Protein AF-A0A7K3XDW8-F1 (afdb_monomer_lite)

pLDDT: mean 86.72, std 11.9, range [42.72, 97.38]

Structure (mmCIF, N/CA/C/O backbone):
data_AF-A0A7K3XDW8-F1
#
_entry.id   AF-A0A7K3XDW8-F1
#
loop_
_atom_site.group_PDB
_atom_site.id
_atom_site.type_symbol
_atom_site.label_atom_id
_atom_site.label_alt_id
_atom_site.label_comp_id
_atom_site.label_asym_id
_atom_site.label_entity_id
_atom_site.label_seq_id
_atom_site.pdbx_PDB_ins_code
_atom_site.Cartn_x
_atom_site.Cartn_y
_atom_site.Cartn_z
_atom_site.occupancy
_atom_site.B_iso_or_equiv
_atom_site.auth_seq_id
_atom_site.auth_comp_id
_atom_site.auth_asym_id
_atom_site.auth_atom_id
_atom_site.pdbx_PDB_model_num
ATOM 1 N N . MET A 1 1 ? 7.361 -17.294 2.757 1.00 43.75 1 MET A N 1
ATOM 2 C CA . MET A 1 1 ? 8.117 -16.119 2.275 1.00 43.75 1 MET A CA 1
ATOM 3 C C . MET A 1 1 ? 7.120 -15.188 1.611 1.00 43.75 1 MET A C 1
ATOM 5 O O . MET A 1 1 ? 6.516 -15.589 0.624 1.00 43.75 1 MET A O 1
ATOM 9 N N . ASN A 1 2 ? 6.869 -14.013 2.189 1.00 75.44 2 ASN A N 1
ATOM 10 C CA . ASN A 1 2 ? 5.920 -13.054 1.621 1.00 75.44 2 ASN A CA 1
ATOM 11 C C . ASN A 1 2 ? 6.609 -12.290 0.491 1.00 75.44 2 ASN A C 1
ATOM 13 O O . ASN A 1 2 ? 7.674 -11.719 0.715 1.00 75.44 2 ASN A O 1
ATOM 17 N N . LEU A 1 3 ? 6.008 -12.273 -0.701 1.00 82.50 3 LEU A N 1
ATOM 18 C CA . LEU A 1 3 ? 6.489 -11.458 -1.816 1.00 82.50 3 LEU A CA 1
ATOM 19 C C . LEU A 1 3 ? 6.444 -9.976 -1.426 1.00 82.50 3 LEU A C 1
ATOM 21 O O . LEU A 1 3 ? 5.429 -9.472 -0.934 1.00 82.50 3 LEU A O 1
ATOM 25 N N . SER A 1 4 ? 7.536 -9.264 -1.672 1.00 88.94 4 SER A N 1
ATOM 26 C CA . SER A 1 4 ? 7.607 -7.818 -1.503 1.00 88.94 4 SER A CA 1
ATOM 27 C C . SER A 1 4 ? 6.721 -7.100 -2.527 1.00 88.94 4 SER A C 1
ATOM 29 O O . SER A 1 4 ? 6.440 -7.605 -3.616 1.00 88.94 4 SER A O 1
ATOM 31 N N . SER A 1 5 ? 6.321 -5.859 -2.232 1.00 89.69 5 SER A N 1
ATOM 32 C CA . SER A 1 5 ? 5.581 -5.021 -3.189 1.00 89.69 5 SER A CA 1
ATOM 33 C C . SER A 1 5 ? 6.314 -4.851 -4.525 1.00 89.69 5 SER A C 1
ATOM 35 O O . SER A 1 5 ? 5.664 -4.679 -5.552 1.00 89.69 5 SER A O 1
ATOM 37 N N . LYS A 1 6 ? 7.653 -4.924 -4.530 1.00 91.75 6 LYS A N 1
ATOM 38 C CA . LYS A 1 6 ? 8.459 -4.872 -5.756 1.00 91.75 6 LYS A CA 1
ATOM 39 C C . LYS A 1 6 ? 8.311 -6.149 -6.580 1.00 91.75 6 LYS A C 1
ATOM 41 O O . LYS A 1 6 ? 8.062 -6.055 -7.775 1.00 91.75 6 LYS A O 1
ATOM 46 N N . GLU A 1 7 ? 8.404 -7.316 -5.950 1.00 93.81 7 GLU A N 1
ATOM 47 C CA . GLU A 1 7 ? 8.236 -8.607 -6.633 1.00 93.81 7 GLU A CA 1
ATOM 48 C C . GLU A 1 7 ? 6.817 -8.766 -7.182 1.00 93.81 7 GLU A C 1
ATOM 50 O O . GLU A 1 7 ? 6.642 -9.159 -8.330 1.00 93.81 7 GLU A O 1
ATOM 55 N N . ILE A 1 8 ? 5.800 -8.365 -6.413 1.00 92.19 8 ILE A N 1
ATOM 56 C CA . ILE A 1 8 ? 4.405 -8.377 -6.874 1.00 92.19 8 ILE A CA 1
ATOM 57 C C . ILE A 1 8 ? 4.216 -7.431 -8.067 1.00 92.19 8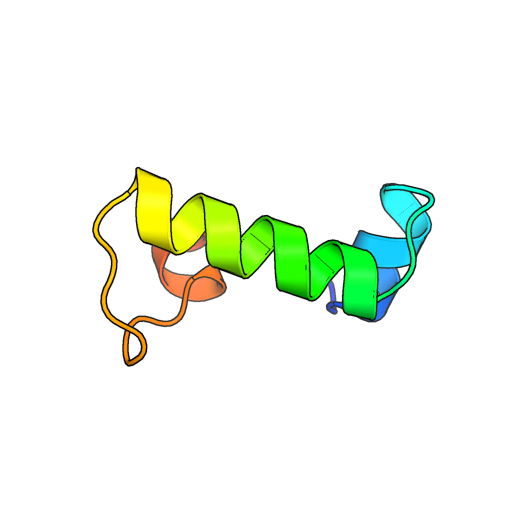 ILE A C 1
ATOM 59 O O . ILE A 1 8 ? 3.570 -7.796 -9.044 1.00 92.19 8 ILE A O 1
ATOM 63 N N . ALA A 1 9 ? 4.775 -6.219 -8.008 1.00 94.81 9 ALA A N 1
ATOM 64 C CA . ALA A 1 9 ? 4.672 -5.255 -9.101 1.00 94.81 9 ALA A CA 1
ATOM 65 C C . ALA A 1 9 ? 5.331 -5.780 -10.391 1.00 94.81 9 ALA A C 1
ATOM 67 O O . ALA A 1 9 ? 4.735 -5.670 -11.462 1.00 94.81 9 ALA A O 1
ATOM 68 N N . LEU A 1 10 ? 6.505 -6.415 -10.272 1.00 95.19 10 LEU A N 1
ATOM 69 C CA . LEU A 1 10 ? 7.205 -7.059 -11.389 1.00 95.19 10 LEU A CA 1
ATOM 70 C C . LEU A 1 10 ? 6.380 -8.196 -12.004 1.00 95.19 10 LEU A C 1
ATOM 72 O O . LEU A 1 10 ? 6.211 -8.225 -13.219 1.00 95.19 10 LEU A O 1
ATOM 76 N N . LEU A 1 11 ? 5.821 -9.088 -11.180 1.00 94.44 11 LEU A N 1
ATOM 77 C CA . LEU A 1 11 ? 4.983 -10.201 -11.646 1.00 94.44 11 LEU A CA 1
ATOM 78 C C . LEU A 1 11 ? 3.708 -9.727 -12.356 1.00 94.44 11 LEU A C 1
ATOM 80 O O . LEU A 1 11 ? 3.266 -10.350 -13.315 1.00 94.44 11 LEU A O 1
ATOM 84 N N . LEU A 1 12 ? 3.120 -8.624 -11.891 1.00 93.75 12 LEU A N 1
ATOM 85 C CA . LEU A 1 12 ? 1.912 -8.039 -12.474 1.00 93.75 12 LEU A CA 1
ATOM 86 C C . LEU A 1 12 ? 2.196 -7.114 -13.670 1.00 93.75 12 LEU A C 1
ATOM 88 O O . LEU A 1 12 ? 1.249 -6.616 -14.276 1.00 93.75 12 LEU A O 1
ATOM 92 N N . GLY A 1 13 ? 3.465 -6.841 -13.996 1.00 96.38 13 GLY A N 1
ATOM 93 C CA . GLY A 1 13 ? 3.835 -5.923 -15.077 1.00 96.38 13 GLY A CA 1
ATOM 94 C C . GLY A 1 13 ? 3.398 -4.471 -14.838 1.00 96.38 13 GLY A C 1
ATOM 95 O O . GLY A 1 13 ? 3.139 -3.740 -15.792 1.00 96.38 13 GLY A O 1
ATOM 96 N N . ILE A 1 14 ? 3.286 -4.042 -13.576 1.00 96.69 14 ILE A N 1
ATOM 97 C CA . ILE A 1 14 ? 2.877 -2.680 -13.191 1.00 96.69 14 ILE A CA 1
ATOM 98 C C . ILE A 1 14 ? 3.952 -1.997 -12.347 1.00 96.69 14 ILE A C 1
ATOM 100 O O . ILE A 1 14 ? 4.835 -2.632 -11.778 1.00 96.69 14 ILE A O 1
ATOM 104 N N . SER A 1 15 ? 3.870 -0.673 -12.210 1.00 97.38 15 SER A N 1
ATOM 105 C CA . SER A 1 15 ? 4.724 0.046 -11.262 1.00 97.38 15 SER A CA 1
ATOM 106 C C . SER A 1 15 ? 4.297 -0.219 -9.814 1.00 97.38 15 SER A C 1
ATOM 108 O O . SER A 1 15 ? 3.129 -0.502 -9.537 1.00 97.38 15 SER A O 1
ATOM 110 N N . VAL A 1 16 ? 5.218 -0.046 -8.860 1.00 95.56 16 VAL A N 1
ATOM 111 C CA . VAL A 1 16 ? 4.908 -0.135 -7.418 1.00 95.56 16 VAL A CA 1
ATOM 112 C C . VAL A 1 16 ? 3.793 0.846 -7.032 1.00 95.56 16 VAL A C 1
ATOM 114 O O . VAL A 1 16 ? 2.858 0.470 -6.334 1.00 95.56 16 VAL A O 1
ATOM 117 N N . ARG A 1 1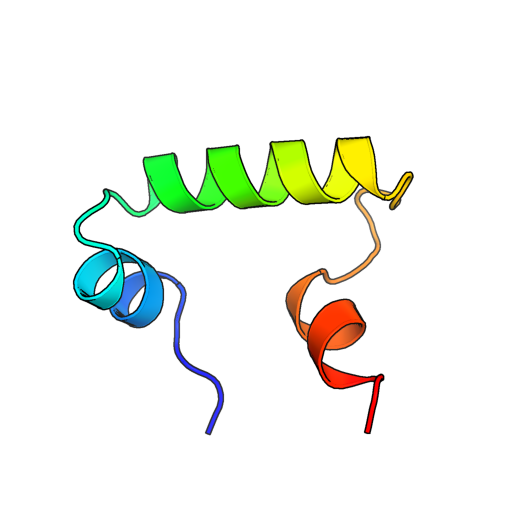7 ? 3.811 2.067 -7.581 1.00 95.94 17 ARG A N 1
ATOM 118 C CA . ARG A 1 17 ? 2.731 3.053 -7.402 1.00 95.94 17 ARG A CA 1
ATOM 119 C C . ARG A 1 17 ? 1.402 2.582 -8.005 1.00 95.94 17 ARG A C 1
ATOM 121 O O . ARG A 1 17 ? 0.331 2.820 -7.452 1.00 95.94 17 ARG A O 1
ATOM 128 N N . GLY A 1 18 ? 1.456 1.876 -9.135 1.00 96.50 18 GLY A N 1
ATOM 129 C CA . GLY A 1 18 ? 0.303 1.187 -9.711 1.00 96.50 18 GLY A CA 1
ATOM 130 C C . GLY A 1 18 ? -0.259 0.131 -8.759 1.00 96.50 18 GLY A C 1
ATOM 131 O O . GLY A 1 18 ? -1.472 0.091 -8.546 1.00 96.50 18 GLY A O 1
ATOM 132 N N . LEU A 1 19 ? 0.603 -0.679 -8.142 1.00 94.81 19 LEU A N 1
ATOM 133 C CA . LEU A 1 19 ? 0.219 -1.675 -7.140 1.00 94.81 19 LEU A CA 1
ATOM 134 C C . LEU A 1 19 ? -0.416 -1.024 -5.900 1.00 94.81 19 LEU A C 1
ATOM 136 O O . LEU A 1 19 ? -1.451 -1.495 -5.432 1.00 94.81 19 LEU A O 1
ATOM 140 N N . GLU A 1 20 ? 0.142 0.078 -5.398 1.00 93.25 20 GLU A N 1
ATOM 141 C CA . GLU A 1 20 ? -0.428 0.855 -4.286 1.00 93.25 20 GLU A CA 1
ATOM 142 C C . GLU A 1 20 ? -1.851 1.332 -4.599 1.00 93.25 20 GLU A C 1
ATOM 144 O O . GLU A 1 20 ? -2.763 1.126 -3.797 1.00 93.25 20 GLU A O 1
ATOM 149 N N . ASN A 1 21 ? -2.076 1.867 -5.802 1.00 94.81 21 ASN A N 1
ATOM 150 C CA . ASN A 1 21 ? -3.407 2.278 -6.249 1.00 94.81 21 ASN A CA 1
ATOM 151 C C . ASN A 1 21 ? -4.390 1.097 -6.312 1.00 94.81 21 ASN A C 1
ATOM 153 O O . ASN A 1 21 ? -5.551 1.241 -5.928 1.00 94.81 21 ASN A O 1
ATOM 157 N N . HIS A 1 22 ? -3.952 -0.078 -6.780 1.00 92.75 22 HIS A N 1
ATOM 158 C CA . HIS A 1 22 ? -4.784 -1.287 -6.772 1.00 92.75 22 HIS A CA 1
ATOM 159 C C . HIS A 1 22 ? -5.133 -1.716 -5.345 1.00 92.75 22 HIS A C 1
ATOM 161 O O . HIS A 1 22 ? -6.297 -1.991 -5.065 1.00 92.75 22 HIS A O 1
ATOM 167 N N . ARG A 1 23 ? -4.158 -1.708 -4.428 1.00 91.19 23 ARG A N 1
ATOM 168 C CA . ARG A 1 23 ? -4.369 -2.028 -3.009 1.00 91.19 23 ARG A CA 1
ATOM 169 C C . ARG A 1 23 ? -5.327 -1.049 -2.338 1.00 91.19 23 ARG A C 1
ATOM 171 O O . ARG A 1 23 ? -6.183 -1.476 -1.572 1.00 91.19 23 ARG A O 1
ATOM 178 N N . TYR A 1 24 ? -5.223 0.243 -2.640 1.00 91.94 24 TYR A N 1
ATOM 179 C CA . TYR A 1 24 ? -6.165 1.252 -2.156 1.00 91.94 24 TYR A CA 1
ATOM 180 C C . TYR A 1 24 ? -7.592 0.981 -2.651 1.00 91.94 24 TYR A C 1
ATOM 182 O O . TYR A 1 24 ? -8.530 0.945 -1.855 1.00 91.94 24 TYR A O 1
ATOM 190 N N . ARG A 1 25 ? -7.767 0.716 -3.954 1.00 92.88 25 ARG A N 1
ATOM 191 C CA . ARG A 1 25 ? -9.086 0.374 -4.514 1.00 92.88 25 ARG A CA 1
ATOM 192 C C . ARG A 1 25 ? -9.648 -0.911 -3.917 1.00 92.88 25 ARG A C 1
ATOM 194 O O . ARG A 1 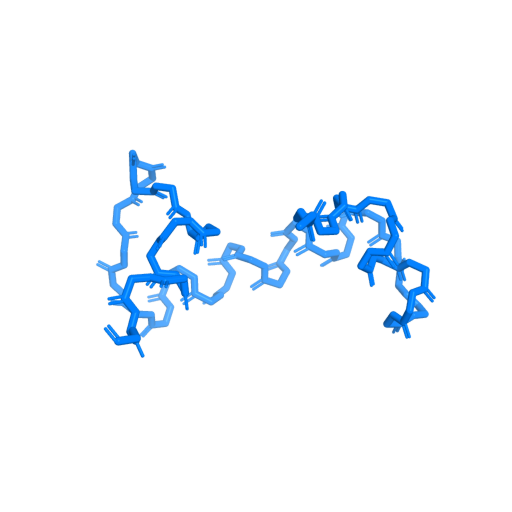25 ? -10.843 -0.966 -3.641 1.00 92.88 25 ARG A O 1
ATOM 201 N N . LEU A 1 26 ? -8.800 -1.917 -3.705 1.00 91.44 26 LEU A N 1
ATOM 202 C CA . LEU A 1 26 ? -9.193 -3.175 -3.080 1.00 91.44 26 LEU A CA 1
ATOM 203 C C . LEU A 1 26 ? -9.685 -2.940 -1.648 1.00 91.44 26 LEU A C 1
ATOM 205 O O . LEU A 1 26 ? -10.794 -3.356 -1.333 1.00 91.44 26 LEU A O 1
ATOM 209 N N . ARG A 1 27 ? -8.935 -2.184 -0.830 1.00 90.62 27 ARG A N 1
ATOM 210 C CA . ARG A 1 27 ? -9.368 -1.790 0.523 1.00 90.62 27 ARG A CA 1
ATOM 211 C C . ARG A 1 27 ? -10.731 -1.112 0.506 1.00 90.62 27 ARG A C 1
ATOM 213 O O . ARG A 1 27 ? -11.633 -1.551 1.208 1.00 90.62 27 ARG A O 1
ATOM 220 N N . LYS A 1 28 ? -10.906 -0.104 -0.357 1.00 91.75 28 LYS A N 1
ATOM 221 C CA . LYS A 1 28 ? -12.176 0.623 -0.481 1.00 91.75 28 LYS A CA 1
ATOM 222 C C . LYS A 1 28 ? -13.333 -0.296 -0.884 1.00 91.75 28 LYS A C 1
ATOM 224 O O . LYS A 1 28 ? -14.422 -0.167 -0.342 1.00 91.75 28 LYS A O 1
ATOM 229 N N . LYS A 1 29 ? -13.104 -1.233 -1.812 1.00 92.38 29 LYS A N 1
ATOM 230 C CA . LYS A 1 29 ? -14.119 -2.207 -2.249 1.00 92.38 29 LYS A CA 1
ATOM 231 C C . LYS A 1 29 ? -14.499 -3.193 -1.140 1.00 92.38 29 LYS A C 1
ATOM 233 O O . LYS A 1 29 ? -15.639 -3.636 -1.100 1.00 92.38 29 LYS A O 1
ATOM 238 N N . MET A 1 30 ? -13.554 -3.528 -0.266 1.00 91.38 30 MET A N 1
ATOM 239 C CA . MET A 1 30 ? -13.752 -4.447 0.858 1.00 91.38 30 MET A CA 1
ATOM 240 C C . MET A 1 30 ? -14.185 -3.738 2.152 1.00 91.38 30 MET A C 1
ATOM 242 O O . MET A 1 30 ? -14.403 -4.408 3.152 1.00 91.38 30 MET A O 1
ATOM 246 N N . GLY A 1 31 ? -14.306 -2.404 2.147 1.00 91.81 31 GLY A N 1
ATOM 247 C CA . GLY A 1 31 ? -14.643 -1.626 3.342 1.00 91.81 31 GLY A CA 1
ATOM 248 C C . GLY A 1 31 ? -13.583 -1.699 4.447 1.00 91.81 31 GLY A C 1
ATOM 249 O O . GLY A 1 31 ? -13.924 -1.574 5.616 1.00 91.81 31 GLY A O 1
ATOM 250 N N . LEU A 1 32 ? -12.316 -1.940 4.091 1.00 89.56 32 LEU A N 1
ATOM 251 C CA . LEU A 1 32 ?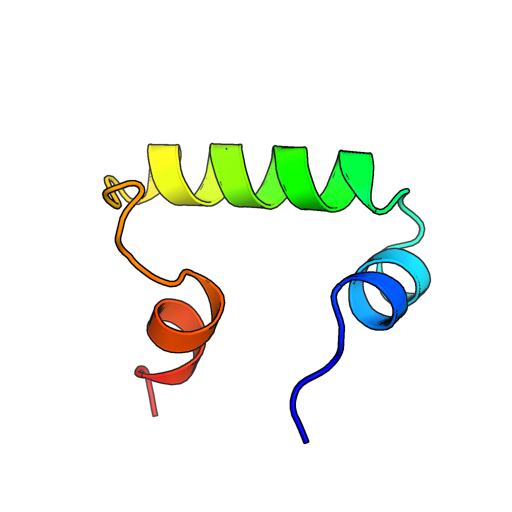 -11.224 -2.085 5.056 1.00 89.56 32 LEU A CA 1
ATOM 252 C C . LEU A 1 32 ? -10.693 -0.724 5.499 1.00 89.56 32 LEU A C 1
ATOM 254 O O . LEU A 1 32 ? -10.422 0.140 4.659 1.00 89.56 32 LEU A O 1
ATOM 258 N N . ASP A 1 33 ? -10.488 -0.582 6.806 1.00 87.31 33 ASP A N 1
ATOM 259 C CA . ASP A 1 33 ? -9.850 0.591 7.394 1.00 87.31 33 ASP A CA 1
ATOM 260 C C . ASP A 1 33 ? -8.367 0.687 6.987 1.00 87.31 33 ASP A C 1
ATOM 262 O O . ASP A 1 33 ? -7.728 -0.305 6.616 1.00 87.31 33 ASP A O 1
ATOM 266 N N . ILE A 1 34 ? -7.811 1.897 7.036 1.00 80.19 34 ILE A N 1
ATOM 267 C CA . ILE A 1 34 ? -6.416 2.180 6.690 1.00 80.19 34 ILE A CA 1
ATOM 268 C C . ILE A 1 34 ? -5.433 1.469 7.623 1.00 80.19 34 ILE A C 1
ATOM 270 O O . ILE A 1 34 ? -4.357 1.065 7.175 1.00 80.19 34 ILE A O 1
ATOM 274 N N . ASP A 1 35 ? -5.849 1.246 8.868 1.00 84.19 35 ASP A N 1
ATOM 275 C CA . ASP A 1 35 ? -5.067 0.563 9.898 1.00 84.19 35 ASP A CA 1
ATOM 276 C C . ASP A 1 35 ? -5.012 -0.956 9.680 1.00 84.19 35 ASP A C 1
ATOM 278 O O . ASP A 1 35 ? -4.162 -1.645 10.248 1.00 84.19 35 ASP A O 1
ATOM 282 N N . ILE A 1 36 ? -5.865 -1.500 8.803 1.00 83.12 36 ILE A N 1
ATOM 283 C CA . ILE A 1 36 ? -5.841 -2.921 8.467 1.00 83.12 36 ILE A CA 1
ATOM 284 C C . ILE A 1 36 ? -4.707 -3.193 7.474 1.00 83.12 36 ILE A C 1
ATOM 286 O O . ILE A 1 36 ? -4.675 -2.719 6.323 1.00 83.12 36 ILE A O 1
ATOM 290 N N . ASN A 1 37 ? -3.773 -4.044 7.903 1.00 83.06 37 ASN A N 1
ATOM 291 C CA . ASN A 1 37 ? -2.748 -4.579 7.026 1.00 83.06 37 ASN A CA 1
ATOM 292 C C . ASN A 1 37 ? -3.399 -5.481 5.967 1.00 83.06 37 ASN A C 1
ATOM 294 O O . ASN A 1 37 ? -3.777 -6.618 6.227 1.00 83.06 37 ASN A O 1
ATOM 298 N N . LEU A 1 38 ? -3.508 -4.970 4.739 1.00 80.75 38 LEU A N 1
ATOM 299 C CA . LEU A 1 38 ? -4.127 -5.691 3.625 1.00 80.75 38 LEU A CA 1
ATOM 300 C C . LEU A 1 38 ? -3.426 -7.021 3.321 1.00 80.75 38 LEU A C 1
ATOM 302 O O . LEU A 1 38 ? -4.081 -7.964 2.899 1.00 80.75 38 LEU A O 1
ATOM 306 N N . SER A 1 39 ? -2.103 -7.096 3.484 1.00 80.25 39 SER A N 1
ATOM 307 C CA . SER A 1 39 ? -1.373 -8.339 3.221 1.00 80.25 39 SER A CA 1
ATOM 308 C C . SER A 1 39 ? -1.697 -9.396 4.273 1.00 80.25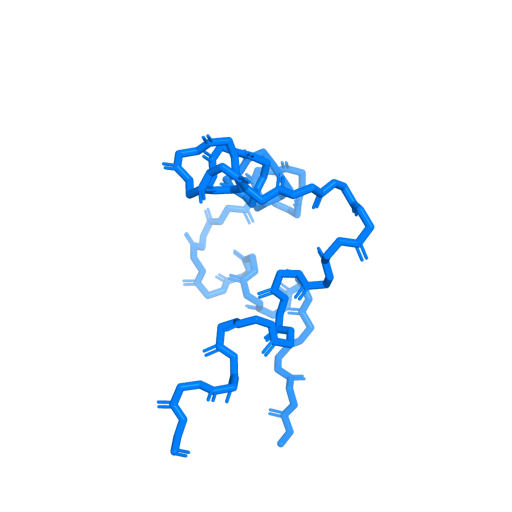 39 SER A C 1
ATOM 310 O O . SER A 1 39 ? -1.915 -10.545 3.915 1.00 80.25 39 SER A O 1
ATOM 312 N N . GLU A 1 40 ? -1.786 -9.003 5.542 1.00 81.50 40 GLU A N 1
ATOM 313 C CA . GLU A 1 40 ? -2.203 -9.888 6.632 1.00 81.50 40 GLU A CA 1
ATOM 314 C C . GLU A 1 40 ? -3.664 -10.322 6.477 1.00 81.50 40 GLU A C 1
ATOM 316 O O . GLU A 1 40 ? -3.963 -11.508 6.553 1.00 81.50 40 GLU A O 1
ATOM 321 N N . PHE A 1 41 ? -4.551 -9.385 6.134 1.00 84.44 41 PHE A N 1
ATOM 322 C CA . PHE A 1 41 ? -5.958 -9.663 5.847 1.00 84.44 41 PHE A CA 1
ATOM 323 C C . PHE A 1 41 ? -6.147 -10.674 4.701 1.00 84.44 41 PHE A C 1
ATOM 325 O O . PHE A 1 41 ? -7.017 -11.534 4.770 1.00 84.44 41 PHE A O 1
ATOM 332 N N . LEU A 1 42 ? -5.335 -10.600 3.641 1.00 81.44 42 LEU A N 1
ATOM 333 C CA . LEU A 1 42 ? -5.390 -11.571 2.540 1.00 81.44 42 LEU A CA 1
ATOM 334 C C . LEU A 1 42 ? -4.799 -12.937 2.919 1.00 81.44 42 LEU A C 1
ATOM 336 O O . LEU A 1 42 ? -5.148 -13.940 2.304 1.00 81.44 42 LEU A O 1
ATOM 340 N N . MET A 1 43 ? -3.896 -12.978 3.900 1.00 81.56 43 MET A N 1
ATOM 341 C CA . MET A 1 43 ? -3.235 -14.203 4.359 1.00 81.56 43 MET A CA 1
ATOM 342 C C . MET A 1 43 ? -3.991 -14.923 5.476 1.00 81.56 43 MET A C 1
ATOM 344 O O . MET A 1 43 ? -3.767 -16.112 5.672 1.00 81.56 43 MET A O 1
ATOM 348 N N . SER A 1 44 ? -4.896 -14.242 6.182 1.00 75.44 44 SER A N 1
ATOM 349 C CA . SER A 1 44 ? -5.666 -14.821 7.287 1.00 75.44 44 SER A CA 1
ATOM 350 C C . SER A 1 44 ? -6.775 -15.789 6.851 1.00 75.44 44 SER A C 1
ATOM 352 O O . SER A 1 44 ? -7.404 -16.402 7.705 1.00 75.44 44 SER A O 1
ATOM 354 N N . THR A 1 45 ? -7.027 -15.959 5.545 1.00 57.69 45 THR A N 1
ATOM 355 C CA . THR A 1 45 ? -8.061 -16.875 5.011 1.00 57.69 45 THR A CA 1
ATOM 356 C C . THR A 1 45 ? -7.523 -18.297 4.770 1.00 57.69 45 THR A C 1
ATOM 358 O O . THR A 1 45 ? -7.817 -18.902 3.742 1.00 57.69 45 THR A O 1
ATOM 361 N N . ASN A 1 46 ? -6.709 -18.829 5.686 1.00 42.72 46 ASN A N 1
ATOM 362 C CA . ASN A 1 46 ? -6.180 -20.196 5.604 1.00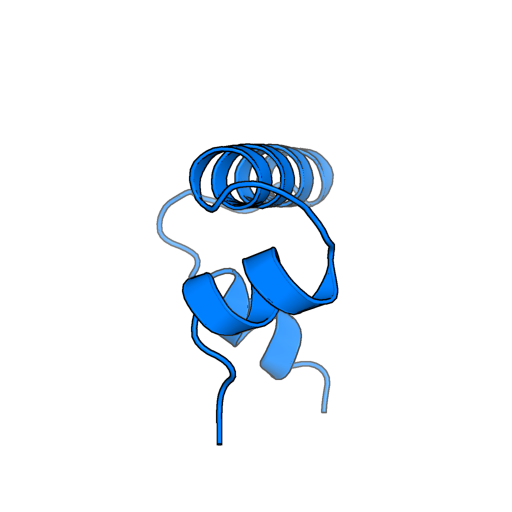 42.72 46 ASN A CA 1
ATOM 363 C C . ASN A 1 46 ? -6.739 -21.095 6.705 1.00 42.72 46 ASN A C 1
ATOM 365 O O . ASN A 1 46 ? -6.666 -20.682 7.881 1.00 42.72 46 ASN A O 1
#

Radius of gyration: 11.03 Å; chains: 1; bounding box: 23×23×25 Å

Secondary structure (DSSP, 8-state):
-PPPHHHHHHHTTS-HHHHHHHHHHHHHHHT--TTS-HHHHHHS--

Sequence (46 aa):
MNLSSKEIALLLGISVRGLENHRYRLRKKMGLDIDINLSEFLMSTN

Foldseek 3Di:
DDDDLVRVCVVVVHDSVVVVVVLVVVCVVVVHDPPDDSSVVVVVPD